Protein AF-0000000084598674 (afdb_homodimer)

Secondary structure (DSSP, 8-state):
-PPEEEE--TTBTTEEGGGEE--SEEEEEEHHHHHHHTTT--HHHHHHHHT--SSGGGEEETT--B-/-PPEEEE--TTBTTEEGGGEE--SEEEEEEHHHHHHHTTT--HHHHHHHHT--SSGGGEEETT--B-

Solvent-accessible surface area (backbone atoms only — not comparable to full-atom values): 7068 Å² total; per-residue (Å²): 121,74,24,43,50,36,34,46,38,68,42,28,61,42,49,41,81,93,38,24,45,59,40,71,58,41,40,36,30,19,43,62,40,55,56,36,66,74,34,92,63,72,67,75,73,42,41,77,71,31,10,59,69,86,52,34,69,44,22,13,36,64,62,58,38,67,106,120,73,24,42,50,36,35,46,39,68,43,29,63,40,49,42,81,91,38,25,45,60,39,70,58,40,40,35,30,20,45,63,41,54,57,36,67,73,34,92,64,72,66,74,75,44,42,77,72,31,11,58,68,85,52,35,70,43,22,14,36,64,62,59,37,65,108

Structure (mmCIF, N/CA/C/O backbone):
data_AF-0000000084598674-model_v1
#
loop_
_entity.id
_entity.type
_entity.pdbx_description
1 polymer 'DUF1540 domain-containing protein'
#
loop_
_atom_site.group_PDB
_atom_site.id
_atom_site.type_symbol
_atom_site.label_atom_id
_atom_site.label_alt_id
_atom_site.label_comp_id
_atom_site.label_asym_id
_atom_site.label_entity_id
_atom_site.label_seq_id
_atom_site.pdbx_PDB_ins_code
_atom_site.Cartn_x
_atom_site.Cartn_y
_atom_site.Cartn_z
_atom_site.occupancy
_atom_site.B_iso_or_equiv
_atom_site.auth_seq_id
_atom_site.auth_comp_id
_atom_site.auth_asym_id
_atom_site.auth_atom_id
_atom_site.pdbx_PDB_model_num
ATOM 1 N N . MET A 1 1 ? -18.062 5.383 3.365 1 71 1 MET A N 1
ATOM 2 C CA . MET A 1 1 ? -18.094 4.301 2.387 1 71 1 MET A CA 1
ATOM 3 C C . MET A 1 1 ? -16.766 3.557 2.363 1 71 1 MET A C 1
ATOM 5 O O . MET A 1 1 ? -15.711 4.145 2.631 1 71 1 MET A O 1
ATOM 9 N N . THR A 1 2 ? -16.781 2.213 2.283 1 86 2 THR A N 1
ATOM 10 C CA . THR A 1 2 ? -15.586 1.371 2.236 1 86 2 THR A CA 1
ATOM 11 C C . THR A 1 2 ? -14.977 1.375 0.838 1 86 2 THR A C 1
ATOM 13 O O . THR A 1 2 ? -15.672 1.104 -0.146 1 86 2 THR A O 1
ATOM 16 N N . PRO A 1 3 ? -13.734 1.663 0.747 1 93.75 3 PRO A N 1
ATOM 17 C CA . PRO A 1 3 ? -13.117 1.732 -0.579 1 93.75 3 PRO A CA 1
ATOM 18 C C . PRO A 1 3 ? -13.055 0.373 -1.272 1 93.75 3 PRO A C 1
ATOM 20 O O . PRO A 1 3 ? -12.906 -0.656 -0.61 1 93.75 3 PRO A O 1
ATOM 23 N N . ILE A 1 4 ? -13.242 0.433 -2.557 1 94.19 4 ILE A N 1
ATOM 24 C CA . ILE A 1 4 ? -12.875 -0.721 -3.367 1 94.19 4 ILE A CA 1
ATOM 25 C C . ILE A 1 4 ? -11.359 -0.858 -3.41 1 94.19 4 ILE A C 1
ATOM 27 O O . ILE A 1 4 ? -10.641 0.135 -3.555 1 94.19 4 ILE A O 1
ATOM 31 N N . VAL A 1 5 ? -10.898 -2.137 -3.227 1 96.25 5 VAL A N 1
ATOM 32 C CA . VAL A 1 5 ? -9.453 -2.346 -3.227 1 96.25 5 VAL A CA 1
ATOM 33 C C . VAL A 1 5 ? -9.055 -3.158 -4.457 1 96.25 5 VAL A C 1
ATOM 35 O O . VAL A 1 5 ? -9.367 -4.344 -4.555 1 96.25 5 VAL A O 1
ATOM 38 N N . MET A 1 6 ? -8.375 -2.445 -5.402 1 95.31 6 MET A N 1
ATOM 39 C CA . MET A 1 6 ? -7.676 -3.115 -6.496 1 95.31 6 MET A CA 1
ATOM 40 C C . MET A 1 6 ? -6.227 -3.41 -6.113 1 95.31 6 MET A C 1
ATOM 42 O O . MET A 1 6 ? -5.598 -2.633 -5.395 1 95.31 6 MET A O 1
ATOM 46 N N . CYS A 1 7 ? -5.695 -4.562 -6.594 1 95.19 7 CYS A N 1
ATOM 47 C CA . CYS A 1 7 ? -4.359 -4.977 -6.18 1 95.19 7 CYS A CA 1
ATOM 48 C C . CYS A 1 7 ? -3.613 -5.641 -7.332 1 95.19 7 CYS A C 1
ATOM 50 O O . CYS A 1 7 ? -4.109 -6.602 -7.926 1 95.19 7 CYS A O 1
ATOM 52 N N . ASN A 1 8 ? -2.371 -5.16 -7.637 1 93.75 8 ASN A N 1
ATOM 53 C CA . ASN A 1 8 ? -1.549 -5.707 -8.711 1 93.75 8 ASN A CA 1
ATOM 54 C C . ASN A 1 8 ? -0.378 -6.516 -8.164 1 93.75 8 ASN A C 1
ATOM 56 O O . ASN A 1 8 ? 0.612 -6.738 -8.859 1 93.75 8 ASN A O 1
ATOM 60 N N . VAL A 1 9 ? -0.555 -6.91 -6.898 1 95.69 9 VAL A N 1
ATOM 61 C CA . VAL A 1 9 ? 0.458 -7.781 -6.316 1 95.69 9 VAL A CA 1
ATOM 62 C C . VAL A 1 9 ? 0.032 -9.242 -6.465 1 95.69 9 VAL A C 1
ATOM 64 O O . VAL A 1 9 ? -0.622 -9.797 -5.578 1 95.69 9 VAL A O 1
ATOM 67 N N . SER A 1 10 ? 0.489 -9.883 -7.438 1 93.31 10 SER A N 1
ATOM 68 C CA . SER A 1 10 ? -0.098 -11.133 -7.918 1 93.31 10 SER A CA 1
ATOM 69 C C . SER A 1 10 ? 0.282 -12.305 -7.023 1 93.31 10 SER A C 1
ATOM 71 O O . SER A 1 10 ? -0.399 -13.336 -7.012 1 93.31 10 SER A O 1
ATOM 73 N N . ASN A 1 11 ? 1.323 -12.188 -6.305 1 95.19 11 ASN A N 1
ATOM 74 C CA . ASN A 1 11 ? 1.711 -13.305 -5.445 1 95.19 11 ASN A CA 1
ATOM 75 C C . ASN A 1 11 ? 1.297 -13.062 -3.996 1 95.19 11 ASN A C 1
ATOM 77 O O . ASN A 1 11 ? 1.874 -13.648 -3.076 1 95.19 11 ASN A O 1
ATOM 81 N N . CYS A 1 12 ? 0.453 -12.242 -3.824 1 96.62 12 CYS A N 1
ATOM 82 C CA . CYS A 1 12 ? -0.157 -12.078 -2.51 1 96.62 12 CYS A CA 1
ATOM 83 C C . CYS A 1 12 ? -1.17 -13.18 -2.232 1 96.62 12 CYS A C 1
ATOM 85 O O . CYS A 1 12 ? -1.949 -13.547 -3.111 1 96.62 12 CYS A O 1
ATOM 87 N N . ARG A 1 13 ? -1.213 -13.625 -1.021 1 97.19 13 ARG A N 1
ATOM 88 C CA . ARG A 1 13 ? -2.133 -14.68 -0.598 1 97.19 13 ARG A CA 1
ATOM 89 C C . ARG A 1 13 ? -3.582 -14.227 -0.751 1 97.19 13 ARG A C 1
ATOM 91 O O . ARG A 1 13 ? -4.469 -15.055 -0.996 1 97.19 13 ARG A O 1
ATOM 98 N N . HIS A 1 14 ? -3.816 -13.008 -0.675 1 97.19 14 HIS A N 1
ATOM 99 C CA . HIS A 1 14 ? -5.172 -12.469 -0.681 1 97.19 14 HIS A CA 1
ATOM 100 C C . HIS A 1 14 ? -5.582 -12.016 -2.08 1 97.19 14 HIS A C 1
ATOM 102 O O . HIS A 1 14 ? -6.629 -11.398 -2.256 1 97.19 14 HIS A O 1
ATOM 108 N N . TRP A 1 15 ? -4.648 -12.227 -3.049 1 95.19 15 TRP A N 1
ATOM 109 C CA . TRP A 1 15 ? -4.941 -11.805 -4.414 1 95.19 15 TRP A CA 1
ATOM 110 C C . TRP A 1 15 ? -6.004 -12.703 -5.043 1 95.19 15 TRP A C 1
ATOM 112 O O . TRP A 1 15 ? -5.91 -13.93 -4.973 1 95.19 15 TRP A O 1
ATOM 122 N N . LYS A 1 16 ? -7.035 -12.031 -5.566 1 92.19 16 LYS A N 1
ATOM 123 C CA . LYS A 1 16 ? -8.141 -12.758 -6.188 1 92.19 16 LYS A CA 1
ATOM 124 C C . LYS A 1 16 ? -8.234 -12.445 -7.676 1 92.19 16 LYS A C 1
ATOM 126 O O . LYS A 1 16 ? -7.473 -11.625 -8.195 1 92.19 16 LYS A O 1
ATOM 131 N N . GLU A 1 17 ? -9.18 -13.055 -8.281 1 85.06 17 GLU A N 1
ATOM 132 C CA . GLU A 1 17 ? -9.406 -12.867 -9.711 1 85.06 17 GLU A CA 1
ATOM 133 C C . GLU A 1 17 ? -9.773 -11.422 -10.023 1 85.06 17 GLU A C 1
ATOM 135 O O . GLU A 1 17 ? -10.32 -10.711 -9.18 1 85.06 17 GLU A O 1
ATOM 140 N N . GLU A 1 18 ? -9.266 -10.883 -11.195 1 83.25 18 GLU A N 1
ATOM 141 C CA . GLU A 1 18 ? -9.547 -9.539 -11.688 1 83.25 18 GLU A CA 1
ATOM 142 C C . GLU A 1 18 ? -8.773 -8.484 -10.906 1 83.25 18 GLU A C 1
ATOM 144 O O . GLU A 1 18 ? -9.242 -7.359 -10.734 1 83.25 18 GLU A O 1
ATOM 149 N N . ASN A 1 19 ? -7.766 -8.812 -10.227 1 89.31 19 ASN A N 1
ATOM 150 C CA . ASN A 1 19 ? -6.895 -7.895 -9.508 1 89.31 19 ASN A CA 1
ATOM 151 C C . ASN A 1 19 ? -7.609 -7.254 -8.32 1 89.31 19 ASN A C 1
ATOM 153 O O . ASN A 1 19 ? -7.492 -6.047 -8.094 1 89.31 19 ASN A O 1
ATOM 157 N N . ARG A 1 20 ? -8.344 -8.094 -7.711 1 93.44 20 ARG A N 1
ATOM 158 C CA . ARG A 1 20 ? -9.023 -7.637 -6.504 1 93.44 20 ARG A CA 1
ATOM 159 C C . ARG A 1 20 ? -8.391 -8.242 -5.254 1 93.44 20 ARG A C 1
ATOM 161 O O . ARG A 1 20 ? -7.805 -9.32 -5.312 1 93.44 20 ARG A O 1
ATOM 168 N N . CYS A 1 21 ? -8.602 -7.504 -4.176 1 96.12 21 CYS A N 1
ATOM 169 C CA . CYS A 1 21 ? -8.125 -8.008 -2.891 1 96.12 21 CYS A CA 1
ATOM 170 C C . CYS A 1 21 ? -9.219 -8.773 -2.164 1 96.12 21 CYS A C 1
ATOM 172 O O . CYS A 1 21 ? -10.336 -8.273 -2.002 1 96.12 21 CYS A O 1
ATOM 174 N N . GLY A 1 22 ? -8.914 -9.969 -1.649 1 95.5 22 GLY A N 1
ATOM 175 C CA . GLY A 1 22 ? -9.875 -10.82 -0.963 1 95.5 22 GLY A CA 1
ATOM 176 C C . GLY A 1 22 ? -9.727 -10.789 0.546 1 95.5 22 GLY A C 1
ATOM 177 O O . GLY A 1 22 ? -10.367 -11.57 1.253 1 95.5 22 GLY A O 1
ATOM 178 N N . ALA A 1 23 ? -8.867 -9.984 1.069 1 96.56 23 ALA A N 1
ATOM 179 C CA . ALA A 1 23 ? -8.703 -9.883 2.518 1 96.56 23 ALA A CA 1
ATOM 180 C C . ALA A 1 23 ? -9.93 -9.25 3.166 1 96.56 23 ALA A C 1
ATOM 182 O O . ALA A 1 23 ? -10.664 -8.508 2.516 1 96.56 23 ALA A O 1
ATOM 183 N N . GLU A 1 24 ? -10.141 -9.531 4.352 1 96.19 24 GLU A N 1
ATOM 184 C CA . GLU A 1 24 ? -11.219 -8.898 5.098 1 96.19 24 GLU A CA 1
ATOM 185 C C . GLU A 1 24 ? -10.875 -7.445 5.43 1 96.19 24 GLU A C 1
ATOM 187 O O . GLU A 1 24 ? -11.758 -6.582 5.422 1 96.19 24 GLU A O 1
ATOM 192 N N . GLU A 1 25 ? -9.594 -7.293 5.727 1 96.06 25 GL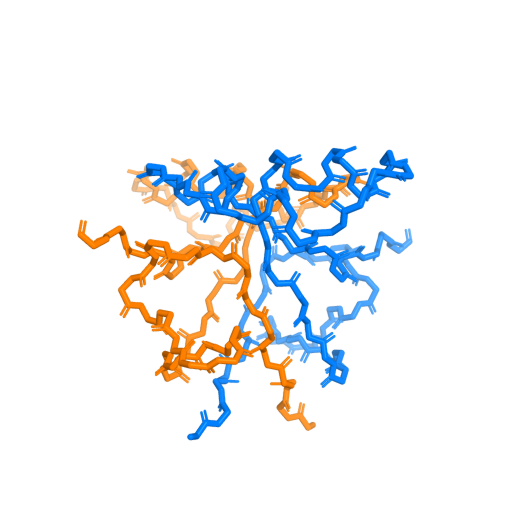U A N 1
ATOM 193 C CA . GLU A 1 25 ? -9.062 -5.988 6.105 1 96.06 25 GLU A CA 1
ATOM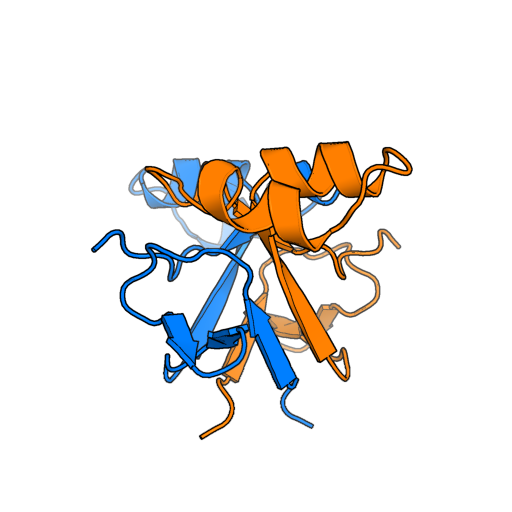 194 C C . GLU A 1 25 ? -7.625 -5.809 5.613 1 96.06 25 GLU A C 1
ATOM 196 O O . GLU A 1 25 ? -6.816 -6.734 5.699 1 96.06 25 GLU A O 1
ATOM 201 N N . ILE A 1 26 ? -7.391 -4.559 5.035 1 96.75 26 ILE A N 1
ATOM 202 C CA . ILE A 1 26 ? -5.984 -4.281 4.746 1 96.75 26 ILE A CA 1
ATOM 203 C C . ILE A 1 26 ? -5.512 -3.104 5.594 1 96.75 26 ILE A C 1
ATOM 205 O O . ILE A 1 26 ? -6.312 -2.256 5.996 1 96.75 26 ILE A O 1
ATOM 209 N N . LEU A 1 27 ? -4.254 -3.084 5.945 1 96.38 27 LEU A N 1
ATOM 210 C CA . LEU A 1 27 ? -3.576 -1.984 6.621 1 96.38 27 LEU A CA 1
ATOM 211 C C . LEU A 1 27 ? -2.488 -1.39 5.73 1 96.38 27 LEU A C 1
ATOM 213 O O . LEU A 1 27 ? -1.511 -2.066 5.402 1 96.38 27 LEU A O 1
ATOM 217 N N . VAL A 1 28 ? -2.736 -0.132 5.316 1 97.19 28 VAL A N 1
ATOM 218 C CA . VAL A 1 28 ? -1.734 0.639 4.59 1 97.19 28 VAL A CA 1
ATOM 219 C C . VAL A 1 28 ? -0.905 1.465 5.574 1 97.19 28 VAL A C 1
ATOM 221 O O . VAL A 1 28 ? -1.455 2.121 6.461 1 97.19 28 VAL A O 1
ATOM 224 N N . GLN A 1 29 ? 0.398 1.464 5.453 1 95.25 29 GLN A N 1
ATOM 225 C CA . GLN A 1 29 ? 1.234 2.281 6.328 1 95.25 29 GLN A CA 1
ATOM 226 C C . GLN A 1 29 ? 2.518 2.707 5.617 1 95.25 29 GLN A C 1
ATOM 228 O O . GLN A 1 29 ? 2.723 2.383 4.449 1 95.25 29 GLN A O 1
ATOM 233 N N . THR A 1 30 ? 3.316 3.475 6.367 1 96.62 30 THR A N 1
ATOM 234 C CA . THR A 1 30 ? 4.582 3.941 5.816 1 96.62 30 THR A CA 1
ATOM 235 C C . THR A 1 30 ? 5.668 2.879 5.973 1 96.62 30 THR A C 1
ATOM 237 O O . THR A 1 30 ? 5.605 2.053 6.887 1 96.62 30 THR A O 1
ATOM 240 N N . ASP A 1 31 ? 6.641 2.924 5.129 1 95 31 ASP A N 1
ATOM 241 C CA . ASP A 1 31 ? 7.758 1.995 5.27 1 95 31 ASP A CA 1
ATOM 242 C C . ASP A 1 31 ? 8.43 2.148 6.633 1 95 31 ASP A C 1
ATOM 244 O O . ASP A 1 31 ? 8.914 1.17 7.207 1 95 31 ASP A O 1
ATOM 248 N N . LYS A 1 32 ? 8.461 3.357 7.09 1 92.06 32 LYS A N 1
ATOM 249 C CA . LYS A 1 32 ? 9.055 3.615 8.398 1 92.06 32 LYS A CA 1
ATOM 250 C C . LYS A 1 32 ? 8.289 2.881 9.5 1 92.06 32 LYS A C 1
ATOM 252 O O . LYS A 1 32 ? 8.898 2.246 10.367 1 92.06 32 LYS A O 1
ATOM 257 N N . LEU A 1 33 ? 7.039 2.953 9.461 1 91 33 LEU A N 1
ATOM 258 C CA . LEU A 1 33 ? 6.207 2.264 10.438 1 91 33 LEU A CA 1
ATOM 259 C C . LEU A 1 33 ? 6.301 0.751 10.266 1 91 33 LEU A C 1
ATOM 261 O O . LEU A 1 33 ? 6.312 0.008 11.242 1 91 33 LEU A O 1
ATOM 265 N N . GLU A 1 34 ? 6.352 0.334 9.07 1 90.94 34 GLU A N 1
ATOM 266 C CA . GLU A 1 34 ? 6.477 -1.091 8.781 1 90.94 34 GLU A CA 1
ATOM 267 C C . GLU A 1 34 ? 7.715 -1.684 9.445 1 90.94 34 GLU A C 1
ATOM 269 O O . GLU A 1 34 ? 7.656 -2.781 10.008 1 90.94 34 GLU A O 1
ATOM 274 N N . SER A 1 35 ? 8.773 -0.879 9.344 1 86.44 35 SER A N 1
ATOM 275 C CA . SER A 1 35 ? 10.031 -1.318 9.938 1 86.44 35 SER A CA 1
ATOM 276 C C . SER A 1 35 ? 9.953 -1.328 11.461 1 86.44 35 SER A C 1
ATOM 278 O O . SER A 1 35 ? 10.539 -2.191 12.109 1 86.44 35 SER A O 1
ATOM 280 N N . THR A 1 36 ? 9.164 -0.41 11.969 1 78.56 36 THR A N 1
ATOM 281 C CA . THR A 1 36 ? 9.023 -0.302 13.414 1 78.56 36 THR A CA 1
ATOM 282 C C . THR A 1 36 ? 8.141 -1.423 13.961 1 78.56 36 THR A C 1
ATOM 284 O O . THR A 1 36 ? 8.406 -1.955 15.039 1 78.56 36 THR A O 1
ATOM 287 N N . PHE A 1 37 ? 7.059 -1.604 13.266 1 69.25 37 PHE A N 1
ATOM 288 C CA . PHE A 1 37 ? 6.195 -2.701 13.688 1 69.25 37 PHE A CA 1
ATOM 289 C C . PHE A 1 37 ? 6.984 -4 13.797 1 69.25 37 PHE A C 1
ATOM 291 O O . PHE A 1 37 ? 6.715 -4.824 14.672 1 69.25 37 PHE A O 1
ATOM 298 N N . SER A 1 38 ? 7.805 -4.012 12.914 1 62.94 38 SER A N 1
ATOM 299 C CA . SER A 1 38 ? 8.68 -5.18 13.023 1 62.94 38 SER A CA 1
ATOM 300 C C . SER A 1 38 ? 9.578 -5.074 14.25 1 62.94 38 SER A C 1
ATOM 302 O O . SER A 1 38 ? 10.047 -6.09 14.773 1 62.94 38 SER A O 1
ATOM 304 N N . MET A 1 39 ? 9.555 -3.707 14.703 1 63 39 MET A N 1
ATOM 305 C CA . MET A 1 39 ? 10.32 -3.479 15.922 1 63 39 MET A CA 1
ATOM 306 C C . MET A 1 39 ? 9.391 -3.248 17.109 1 63 39 MET A C 1
ATOM 308 O O . MET A 1 39 ? 8.258 -2.797 16.938 1 63 39 MET A O 1
ATOM 312 N N . GLU A 1 40 ? 9.273 -3.863 18.203 1 54.84 40 GLU A N 1
ATOM 313 C CA . GLU A 1 40 ? 8.461 -3.773 19.406 1 54.84 40 GLU A CA 1
ATOM 314 C C . GLU A 1 40 ? 8.273 -2.322 19.844 1 54.84 40 GLU A C 1
ATOM 316 O O . GLU A 1 40 ? 7.906 -2.055 21 1 54.84 40 GLU A O 1
ATOM 321 N N . ALA A 1 41 ? 8.328 -1.354 19 1 54.41 41 ALA A N 1
ATOM 322 C CA . ALA A 1 41 ? 8.258 -0.014 19.578 1 54.41 41 ALA A CA 1
ATOM 323 C C . ALA A 1 41 ? 6.812 0.421 19.797 1 54.41 41 ALA A C 1
ATOM 325 O O . ALA A 1 41 ? 5.902 -0.085 19.125 1 54.41 41 ALA A O 1
ATOM 326 N N . SER A 1 42 ? 6.477 1.324 20.859 1 54.19 42 SER A N 1
ATOM 327 C CA . SER A 1 42 ? 5.172 1.85 21.25 1 54.19 42 SER A CA 1
ATOM 328 C C . SER A 1 42 ? 4.484 2.539 20.078 1 54.19 42 SER A C 1
ATOM 330 O O . SER A 1 42 ? 5.066 3.42 19.438 1 54.19 42 SER A O 1
ATOM 332 N N . LYS A 1 43 ? 3.406 2.131 19.5 1 56.25 43 LYS A N 1
ATOM 333 C CA . LYS A 1 43 ? 2.613 2.438 18.312 1 56.25 43 LYS A CA 1
ATOM 334 C C . LYS A 1 43 ? 2.311 3.932 18.234 1 56.25 43 LYS A C 1
ATOM 336 O O . LYS A 1 43 ? 2.428 4.531 17.156 1 56.25 43 LYS A O 1
ATOM 341 N N . GLU A 1 44 ? 1.782 4.59 19.328 1 56.91 44 GLU A N 1
ATOM 342 C CA . GLU A 1 44 ? 1.241 5.945 19.328 1 56.91 44 GLU A CA 1
ATOM 343 C C . GLU A 1 44 ? 2.314 6.965 18.969 1 56.91 44 GLU A C 1
ATOM 345 O O . GLU A 1 44 ? 2.057 7.898 18.203 1 56.91 44 GLU A O 1
ATOM 350 N N . PHE A 1 45 ? 3.393 6.93 19.578 1 56.94 45 PHE A N 1
ATOM 351 C CA . PHE A 1 45 ? 4.469 7.891 19.375 1 56.94 45 PHE A CA 1
ATOM 352 C C . PHE A 1 45 ? 5 7.801 17.953 1 56.94 45 PHE A C 1
ATOM 354 O O . PHE A 1 45 ? 5.289 8.82 17.328 1 56.94 45 PHE A O 1
ATOM 361 N N . VAL A 1 46 ? 4.789 6.695 17.359 1 61.06 46 VAL A N 1
ATOM 362 C CA . VAL A 1 46 ? 5.453 6.375 16.109 1 61.06 46 VAL A CA 1
ATOM 363 C C . VAL A 1 46 ? 4.621 6.898 14.938 1 61.06 46 VAL A C 1
ATOM 365 O O . VAL A 1 46 ? 5.172 7.402 13.953 1 61.06 46 VAL A O 1
ATOM 368 N N . LEU A 1 47 ? 3.402 7.121 15.195 1 65.5 47 LEU A N 1
ATOM 369 C CA . LEU A 1 47 ? 2.539 7.477 14.078 1 65.5 47 LEU A CA 1
ATOM 370 C C . LEU A 1 47 ? 2.727 8.938 13.688 1 65.5 47 LEU A C 1
ATOM 372 O O . LEU A 1 47 ? 2.754 9.273 12.5 1 65.5 47 LEU A O 1
ATOM 376 N N . ASP A 1 48 ? 2.873 9.844 14.625 1 70.12 48 ASP A N 1
ATOM 377 C CA . ASP A 1 48 ? 2.988 11.266 14.32 1 70.12 48 ASP A CA 1
ATOM 378 C C . ASP A 1 48 ? 4.207 11.539 13.445 1 70.12 48 ASP A C 1
ATOM 380 O O . ASP A 1 48 ? 4.113 12.281 12.469 1 70.12 48 ASP A O 1
ATOM 384 N N . GLN A 1 49 ? 5.188 10.867 13.75 1 73.69 49 GLN A N 1
ATOM 385 C CA . GLN A 1 49 ? 6.418 11.172 13.023 1 73.69 49 GLN A CA 1
ATOM 386 C C . GLN A 1 49 ? 6.637 10.188 11.875 1 73.69 49 GLN A C 1
ATOM 388 O O . GLN A 1 49 ? 7.203 10.555 10.836 1 73.69 49 GLN A O 1
ATOM 393 N N . LEU A 1 50 ? 5.926 9.172 12.023 1 85.38 50 LEU A N 1
ATOM 394 C CA . LEU A 1 50 ? 6.301 8.094 11.117 1 85.38 50 LEU A CA 1
ATOM 395 C C . LEU A 1 50 ? 5.199 7.844 10.086 1 85.38 50 LEU A C 1
ATOM 397 O O . LEU A 1 50 ? 5.395 7.09 9.133 1 85.38 50 LEU A O 1
ATOM 401 N N . GLY A 1 51 ? 4.148 8.695 10.188 1 92.06 51 GLY A N 1
ATOM 402 C CA . GLY A 1 51 ? 3.002 8.461 9.328 1 92.06 51 GLY A CA 1
ATOM 403 C C . GLY A 1 51 ? 2.969 9.375 8.117 1 92.06 51 GLY A C 1
ATOM 404 O O . GLY A 1 51 ? 1.985 9.398 7.375 1 92.06 51 GLY A O 1
ATOM 405 N N . LYS A 1 52 ? 4.098 10.18 7.906 1 94.31 52 LYS A N 1
ATOM 406 C CA . LYS A 1 52 ? 4.129 11.117 6.785 1 94.31 52 LYS A CA 1
ATOM 407 C C . LYS A 1 52 ? 5.129 10.664 5.723 1 94.31 52 LYS A C 1
ATOM 409 O O . LYS A 1 52 ? 6.227 10.211 6.047 1 94.31 52 LYS A O 1
ATOM 414 N N . VAL A 1 53 ? 4.637 10.875 4.465 1 96.69 53 VAL A N 1
ATOM 415 C CA . VAL A 1 53 ? 5.5 10.492 3.352 1 96.69 53 VAL A CA 1
ATOM 416 C C . VAL A 1 53 ? 5.367 11.5 2.217 1 96.69 53 VAL A C 1
ATOM 418 O O . VAL A 1 53 ? 4.527 12.406 2.279 1 96.69 53 VAL A O 1
ATOM 421 N N . ARG A 1 54 ? 6.203 11.328 1.16 1 95.88 54 ARG A N 1
ATOM 422 C CA . ARG A 1 54 ? 6.203 12.258 0.04 1 95.88 54 ARG A CA 1
ATOM 423 C C . ARG A 1 54 ? 5.656 11.602 -1.223 1 95.88 54 ARG A C 1
ATOM 425 O O . ARG A 1 54 ? 5.117 12.281 -2.1 1 95.88 54 ARG A O 1
ATOM 432 N N . LYS A 1 55 ? 5.895 10.297 -1.304 1 95.88 55 LYS A N 1
ATOM 433 C CA . LYS A 1 55 ? 5.5 9.594 -2.521 1 95.88 55 LY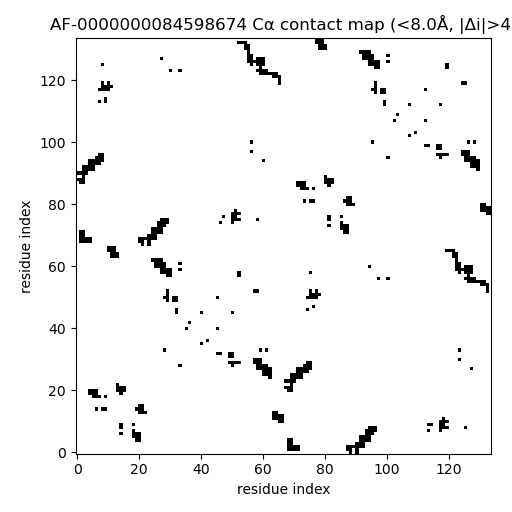S A CA 1
ATOM 434 C C . LYS A 1 55 ? 4.891 8.234 -2.199 1 95.88 55 LYS A C 1
ATOM 436 O O . LYS A 1 55 ? 5.141 7.672 -1.133 1 95.88 55 LYS A O 1
ATOM 441 N N . SER A 1 56 ? 4.227 7.695 -3.098 1 97.19 56 SER A N 1
ATOM 442 C CA . SER A 1 56 ? 3.506 6.438 -2.934 1 97.19 56 SER A CA 1
ATOM 443 C C . SER A 1 56 ? 4.453 5.301 -2.57 1 97.19 56 SER A C 1
ATOM 445 O O . SER A 1 56 ? 4.109 4.426 -1.771 1 97.19 56 SER A O 1
ATOM 447 N N . GLU A 1 57 ? 5.703 5.379 -3.104 1 96.81 57 GLU A N 1
ATOM 448 C CA . GLU A 1 57 ? 6.672 4.301 -2.932 1 96.81 57 GLU A CA 1
ATOM 449 C C . GLU A 1 57 ? 7.156 4.219 -1.487 1 96.81 57 GLU A C 1
ATOM 451 O O . GLU A 1 57 ? 7.816 3.25 -1.102 1 96.81 57 GLU A O 1
ATOM 456 N N . GLU A 1 58 ? 6.727 5.215 -0.736 1 97.06 58 GLU A N 1
ATOM 457 C CA . GLU A 1 58 ? 7.109 5.203 0.673 1 97.06 58 GLU A CA 1
ATOM 458 C C . GLU A 1 58 ? 6.004 4.598 1.536 1 97.06 58 GLU A C 1
ATOM 460 O O . GLU A 1 58 ? 6.121 4.551 2.762 1 97.06 58 GLU A O 1
ATOM 465 N N . THR A 1 59 ? 4.926 4.203 0.926 1 98.06 59 THR A N 1
ATOM 466 C CA . THR A 1 59 ? 3.863 3.457 1.588 1 98.06 59 THR A CA 1
ATOM 467 C C . THR A 1 59 ? 3.971 1.969 1.272 1 98.06 59 THR A C 1
ATOM 469 O O . THR A 1 59 ? 4.684 1.574 0.346 1 98.06 59 THR A O 1
ATOM 472 N N . CYS A 1 60 ? 3.189 1.142 2.02 1 98.19 60 CYS A N 1
ATOM 473 C CA . CYS A 1 60 ? 3.156 -0.289 1.736 1 98.19 60 CYS A CA 1
ATOM 474 C C . CYS A 1 60 ? 1.854 -0.911 2.229 1 98.19 60 CYS A C 1
ATOM 476 O O . CYS A 1 60 ? 1.15 -0.321 3.049 1 98.19 60 CYS A O 1
ATOM 478 N N . CYS A 1 61 ? 1.518 -2.021 1.711 1 98.12 61 CYS A N 1
ATOM 479 C CA . CYS A 1 61 ? 0.442 -2.852 2.242 1 98.12 61 CYS A CA 1
ATOM 480 C C . CYS A 1 61 ? 0.973 -3.834 3.279 1 98.12 61 CYS A C 1
ATOM 482 O O . CYS A 1 61 ? 1.543 -4.867 2.926 1 98.12 61 CYS A O 1
ATOM 484 N N . HIS A 1 62 ? 0.702 -3.57 4.531 1 96.44 62 HIS A N 1
ATOM 485 C CA . HIS A 1 62 ? 1.172 -4.418 5.621 1 96.44 62 HIS A CA 1
ATOM 486 C C . HIS A 1 62 ? 0.534 -5.801 5.559 1 96.44 62 HIS A C 1
ATOM 488 O O . HIS A 1 62 ? 1.157 -6.797 5.938 1 96.44 62 HIS A O 1
ATOM 494 N N . THR A 1 63 ? -0.686 -5.898 5.082 1 97.31 63 THR A N 1
ATOM 495 C CA . THR A 1 63 ? -1.489 -7.117 5.078 1 97.31 63 THR A CA 1
ATOM 496 C C . THR A 1 63 ? -0.963 -8.109 4.043 1 97.31 63 THR A C 1
ATOM 498 O O . THR A 1 63 ? -1.361 -9.273 4.031 1 97.31 63 THR A O 1
ATOM 501 N N . PHE A 1 64 ? -0.02 -7.602 3.152 1 97.94 64 PHE A N 1
ATOM 502 C CA . PHE A 1 64 ? 0.571 -8.461 2.133 1 97.94 64 PHE A CA 1
ATOM 503 C C . PHE A 1 64 ? 1.186 -9.703 2.762 1 97.94 64 PHE A C 1
ATOM 505 O O . PHE A 1 64 ? 1.902 -9.609 3.76 1 97.94 64 PHE A O 1
ATOM 512 N N . GLU A 1 65 ? 0.824 -10.836 2.207 1 97.38 65 GLU A N 1
ATOM 513 C CA . GLU A 1 65 ? 1.424 -12.125 2.537 1 97.38 65 GLU A CA 1
ATOM 514 C C . GLU A 1 65 ? 1.797 -12.898 1.277 1 97.38 65 GLU A C 1
ATOM 516 O O . GLU A 1 65 ? 0.938 -13.188 0.44 1 97.38 65 GLU A O 1
ATOM 521 N N . PRO A 1 66 ? 3.094 -13.141 1.154 1 96.25 66 PRO A N 1
ATOM 522 C CA . PRO A 1 66 ? 3.486 -13.898 -0.038 1 96.25 66 PRO A CA 1
ATOM 523 C C . PRO A 1 66 ? 2.879 -15.297 -0.078 1 96.25 66 PRO A C 1
ATOM 525 O O . PRO A 1 66 ? 2.695 -15.922 0.968 1 96.25 66 PRO A O 1
ATOM 528 N N . LYS A 1 67 ? 2.604 -15.797 -1.265 1 93.12 67 LYS A N 1
ATOM 529 C CA . LYS A 1 67 ? 2.115 -17.156 -1.46 1 93.12 67 LYS A CA 1
ATOM 530 C C . LYS A 1 67 ? 3.24 -18.172 -1.284 1 93.12 67 LYS A C 1
ATOM 532 O O . LYS A 1 67 ? 4.406 -17.875 -1.539 1 93.12 67 LYS A O 1
ATOM 537 N N . MET B 1 1 ? -16.484 -9.859 -0.772 1 70.75 1 MET B N 1
ATOM 538 C CA . MET B 1 1 ? -16.656 -8.789 0.212 1 70.75 1 MET B CA 1
ATOM 539 C C . MET B 1 1 ? -15.562 -7.738 0.054 1 70.75 1 MET B C 1
ATOM 541 O O . MET B 1 1 ? -14.445 -8.047 -0.376 1 70.75 1 MET B O 1
ATOM 545 N N . THR B 1 2 ? -15.898 -6.441 0.149 1 85.94 2 THR B N 1
ATOM 546 C CA . THR B 1 2 ? -14.961 -5.328 0.035 1 85.94 2 THR B CA 1
ATOM 547 C C . THR B 1 2 ? -14.156 -5.164 1.322 1 85.94 2 THR B C 1
ATOM 549 O O . THR B 1 2 ? -14.734 -5.051 2.408 1 85.94 2 THR B O 1
ATOM 552 N N . PRO B 1 3 ? -12.883 -5.152 1.223 1 93.69 3 PRO B N 1
ATOM 553 C CA . PRO B 1 3 ? -12.07 -5.047 2.438 1 93.69 3 PRO B CA 1
ATOM 554 C C . PRO B 1 3 ? -12.234 -3.703 3.143 1 93.69 3 PRO B C 1
ATOM 556 O O . PRO B 1 3 ? -12.438 -2.678 2.484 1 93.69 3 PRO B O 1
ATOM 559 N N . ILE B 1 4 ? -12.195 -3.783 4.438 1 94.25 4 ILE B N 1
ATOM 560 C CA . ILE B 1 4 ? -11.992 -2.559 5.207 1 94.25 4 ILE B CA 1
ATOM 561 C C . ILE B 1 4 ? -10.562 -2.061 5.02 1 94.25 4 ILE B C 1
ATOM 563 O O . ILE B 1 4 ? -9.617 -2.852 5.039 1 94.25 4 ILE B O 1
ATOM 567 N N . VAL B 1 5 ? -10.461 -0.716 4.805 1 96.25 5 VAL B N 1
ATOM 568 C CA . VAL B 1 5 ? -9.125 -0.165 4.594 1 96.25 5 VAL B CA 1
ATOM 569 C C . VAL B 1 5 ? -8.75 0.738 5.766 1 96.25 5 VAL B C 1
ATOM 571 O O . VAL B 1 5 ? -9.328 1.813 5.941 1 96.25 5 VAL B O 1
ATOM 574 N N . MET B 1 6 ? -7.785 0.234 6.578 1 95.44 6 MET B N 1
ATOM 575 C CA . MET B 1 6 ? -7.109 1.07 7.562 1 95.44 6 MET B CA 1
ATOM 576 C C . MET B 1 6 ? -5.848 1.694 6.977 1 95.44 6 MET B C 1
ATOM 578 O O . MET B 1 6 ? -5.164 1.07 6.164 1 95.44 6 MET B O 1
ATOM 582 N N . CYS B 1 7 ? -5.535 2.951 7.379 1 95.25 7 CYS B N 1
ATOM 583 C CA . CYS B 1 7 ? -4.414 3.66 6.777 1 95.25 7 CYS B CA 1
ATOM 584 C C . CYS B 1 7 ? -3.682 4.508 7.812 1 95.25 7 CYS B C 1
ATOM 586 O O . CYS B 1 7 ? -4.293 5.336 8.484 1 95.25 7 CYS B O 1
ATOM 588 N N . ASN B 1 8 ? -2.346 4.352 7.902 1 93.81 8 ASN B N 1
ATOM 589 C CA . ASN B 1 8 ? -1.523 5.098 8.844 1 93.81 8 ASN B CA 1
ATOM 590 C C . ASN B 1 8 ? -0.68 6.156 8.141 1 93.81 8 ASN B C 1
ATOM 592 O O . ASN B 1 8 ? 0.33 6.613 8.68 1 93.81 8 ASN B O 1
ATOM 596 N N . VAL B 1 9 ? -1.131 6.465 6.934 1 95.75 9 VAL B N 1
ATOM 597 C CA . VAL B 1 9 ? -0.458 7.543 6.219 1 95.75 9 VAL B CA 1
ATOM 598 C C . VAL B 1 9 ? -1.193 8.859 6.457 1 95.75 9 VAL B C 1
ATOM 600 O O . VAL B 1 9 ? -2.088 9.227 5.691 1 95.75 9 VAL B O 1
ATOM 603 N N . SER B 1 10 ? -0.751 9.609 7.359 1 93.44 10 SER B N 1
ATOM 604 C CA . SER B 1 10 ? -1.54 10.688 7.945 1 93.44 10 SER B CA 1
ATOM 605 C C . SER B 1 10 ? -1.586 11.906 7.027 1 93.44 10 SER B C 1
ATOM 607 O O . SER B 1 10 ? -2.48 12.742 7.141 1 93.44 10 SER B O 1
ATOM 609 N N . ASN B 1 11 ? -0.68 12.031 6.156 1 95.25 11 ASN B N 1
ATOM 610 C CA . ASN B 1 11 ? -0.699 13.188 5.27 1 95.25 11 ASN B CA 1
ATOM 611 C C . ASN B 1 11 ? -1.26 12.828 3.896 1 95.25 11 ASN B C 1
ATOM 613 O O . ASN B 1 11 ? -0.984 13.523 2.912 1 95.25 11 ASN B O 1
ATOM 617 N N . CYS B 1 12 ? -1.894 11.844 3.838 1 96.69 12 CYS B N 1
ATOM 618 C CA . CYS B 1 12 ? -2.637 11.508 2.627 1 96.69 12 CYS B CA 1
ATOM 619 C C . CYS B 1 12 ? -3.914 12.336 2.525 1 96.69 12 CYS B C 1
ATOM 621 O O . CYS B 1 12 ? -4.617 12.523 3.52 1 96.69 12 CYS B O 1
ATOM 623 N N . ARG B 1 13 ? -4.25 12.742 1.338 1 97.25 13 ARG B N 1
ATOM 624 C CA . ARG B 1 13 ? -5.449 13.539 1.08 1 97.25 13 ARG B CA 1
ATOM 625 C C . ARG B 1 13 ? -6.707 12.758 1.442 1 97.25 13 ARG B C 1
ATOM 627 O O . ARG B 1 13 ? -7.719 13.352 1.833 1 97.25 13 ARG B O 1
ATOM 634 N N . HIS B 1 14 ? -6.641 11.508 1.374 1 97.19 14 HIS B N 1
ATOM 635 C CA . HIS B 1 14 ? -7.812 10.664 1.575 1 97.19 14 HIS B CA 1
ATOM 636 C C . HIS B 1 14 ? -7.887 10.156 3.012 1 97.19 14 HIS B C 1
ATOM 638 O O . HIS B 1 14 ? -8.719 9.305 3.332 1 97.19 14 HIS B O 1
ATOM 644 N N . TRP B 1 15 ? -6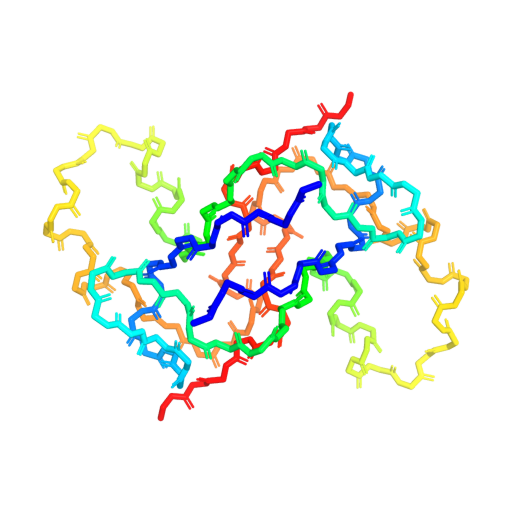.902 10.594 3.84 1 95.38 15 TRP B N 1
ATOM 645 C CA . TRP B 1 15 ? -6.875 10.141 5.227 1 95.38 15 TRP B CA 1
ATOM 646 C C . TRP B 1 15 ? -8.016 10.766 6.023 1 95.38 15 TRP B C 1
ATOM 648 O O . TRP B 1 15 ? -8.234 11.984 5.961 1 95.38 15 TRP B O 1
ATOM 658 N N . LYS B 1 16 ? -8.758 9.875 6.691 1 92.31 16 LYS B N 1
ATOM 659 C CA . LYS B 1 16 ? -9.891 10.328 7.484 1 92.31 16 LYS B CA 1
ATOM 660 C C . LYS B 1 16 ? -9.688 10.023 8.969 1 92.31 16 LYS B C 1
ATOM 662 O O . LYS B 1 16 ? -8.68 9.422 9.344 1 92.31 16 LYS B O 1
ATOM 667 N N . GLU B 1 17 ? -10.648 10.391 9.711 1 85.19 17 GLU B N 1
ATOM 668 C CA . GLU B 1 17 ? -10.609 10.18 11.156 1 85.19 17 GLU B CA 1
ATOM 669 C C . GLU B 1 17 ? -10.562 8.695 11.492 1 85.19 17 GLU B C 1
ATOM 671 O O . GLU B 1 17 ? -11.047 7.863 10.727 1 85.19 17 GLU B O 1
ATOM 676 N N . GLU B 1 18 ? -9.781 8.312 12.57 1 83.56 18 GLU B N 1
ATOM 677 C CA . GLU B 1 18 ? -9.656 6.953 13.078 1 83.56 18 GLU B CA 1
ATOM 678 C C . GLU B 1 18 ? -8.789 6.102 12.156 1 83.56 18 GLU B C 1
ATOM 680 O O . GLU B 1 18 ? -8.992 4.891 12.039 1 83.56 18 GLU B O 1
ATOM 685 N N . ASN B 1 19 ? -8 6.648 11.344 1 89.31 19 ASN B N 1
ATOM 686 C CA . ASN B 1 19 ? -7.055 5.953 10.484 1 89.31 19 ASN B CA 1
ATOM 687 C C . ASN B 1 19 ? -7.77 5.141 9.406 1 89.31 19 ASN B C 1
ATOM 689 O O . ASN B 1 19 ? -7.406 3.994 9.141 1 89.31 19 ASN B O 1
ATOM 693 N N . ARG B 1 20 ? -8.773 5.77 8.945 1 93.56 20 ARG B N 1
ATOM 694 C CA . ARG B 1 20 ? -9.5 5.141 7.844 1 93.56 20 ARG B CA 1
ATOM 695 C C . ARG B 1 20 ? -9.211 5.855 6.527 1 93.56 20 ARG B C 1
ATOM 697 O O . ARG B 1 20 ? -8.883 7.039 6.516 1 93.56 20 ARG B O 1
ATOM 704 N N . CYS B 1 21 ? -9.398 5.082 5.484 1 96.19 21 CYS B N 1
ATOM 705 C CA . CYS B 1 21 ? -9.25 5.656 4.152 1 96.19 21 CYS B CA 1
ATOM 706 C C . CYS B 1 21 ? -10.586 6.137 3.609 1 96.19 21 CYS B C 1
ATOM 708 O O . CYS B 1 21 ? -11.562 5.387 3.607 1 96.19 21 CYS B O 1
ATOM 710 N N . GLY B 1 22 ? -10.656 7.352 3.068 1 95.62 22 GLY B N 1
ATOM 711 C CA . GLY B 1 22 ? -11.883 7.941 2.549 1 95.62 22 GLY B CA 1
ATOM 712 C C . GLY B 1 22 ? -11.961 7.922 1.034 1 95.62 22 GLY B C 1
ATOM 713 O O . GLY B 1 22 ? -12.859 8.516 0.444 1 95.62 22 GLY B O 1
ATOM 714 N N . ALA B 1 23 ? -11.023 7.328 0.372 1 96.62 23 ALA B N 1
ATOM 715 C CA . ALA B 1 23 ? -11.062 7.238 -1.085 1 96.62 23 ALA B CA 1
ATOM 716 C C . ALA B 1 23 ? -12.188 6.316 -1.549 1 96.62 23 ALA B C 1
ATOM 718 O O . ALA B 1 23 ? -12.617 5.434 -0.807 1 96.62 23 ALA B O 1
ATOM 719 N N . GLU B 1 24 ? -12.633 6.516 -2.676 1 96.19 24 GLU B N 1
ATOM 720 C CA . GLU B 1 24 ? -13.633 5.625 -3.262 1 96.19 24 GLU B CA 1
ATOM 721 C C . GLU B 1 24 ? -13.008 4.289 -3.664 1 96.19 24 GLU B C 1
ATOM 723 O O . GLU B 1 24 ? -13.641 3.24 -3.539 1 96.19 24 GLU B O 1
ATOM 728 N N . GLU B 1 25 ? -11.781 4.445 -4.168 1 96.12 25 GLU B N 1
ATO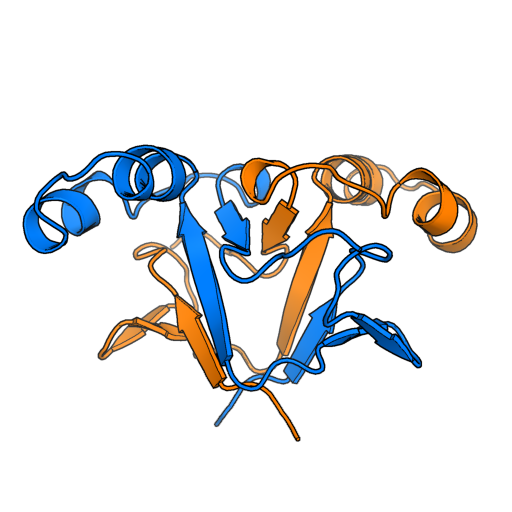M 729 C CA . GLU B 1 25 ? -11.016 3.297 -4.641 1 96.12 25 GLU B CA 1
ATOM 730 C C . GLU B 1 25 ? -9.523 3.479 -4.371 1 96.12 25 GLU B C 1
ATOM 732 O O . GLU B 1 25 ? -8.984 4.566 -4.566 1 96.12 25 GLU B O 1
ATOM 737 N N . ILE B 1 26 ? -8.906 2.338 -3.855 1 96.75 26 ILE B N 1
ATOM 738 C CA . ILE B 1 26 ? -7.453 2.404 -3.789 1 96.75 26 ILE B CA 1
ATOM 739 C C . ILE B 1 26 ? -6.844 1.355 -4.715 1 96.75 26 ILE B C 1
ATOM 741 O O . ILE B 1 26 ? -7.473 0.334 -5.004 1 96.75 26 ILE B O 1
ATOM 745 N N . LEU B 1 27 ? -5.684 1.628 -5.242 1 96.44 27 LEU B N 1
ATOM 746 C CA . LEU B 1 27 ? -4.875 0.709 -6.035 1 96.44 27 LEU B CA 1
ATOM 747 C C . LEU B 1 27 ? -3.553 0.409 -5.332 1 96.44 27 LEU B C 1
ATOM 749 O O . LEU B 1 27 ? -2.73 1.306 -5.141 1 96.44 27 LEU B O 1
ATOM 753 N N . VAL B 1 28 ? -3.426 -0.875 -4.91 1 97.19 28 VAL B N 1
ATOM 754 C CA . VAL B 1 28 ? -2.168 -1.37 -4.359 1 97.19 28 VAL B CA 1
ATOM 755 C C . VAL B 1 28 ? -1.327 -1.996 -5.469 1 97.19 28 VAL B C 1
ATOM 757 O O . VAL B 1 28 ? -1.835 -2.781 -6.273 1 97.19 28 VAL B O 1
ATOM 760 N N . GLN B 1 29 ? -0.062 -1.676 -5.555 1 95.38 29 GLN B N 1
ATOM 761 C CA . GLN B 1 29 ? 0.806 -2.281 -6.559 1 95.38 29 GLN B CA 1
ATOM 762 C C . GLN B 1 29 ? 2.244 -2.375 -6.059 1 95.38 29 GLN B C 1
ATOM 764 O O . GLN B 1 29 ? 2.539 -1.989 -4.926 1 95.38 29 GLN B O 1
ATOM 769 N N . THR B 1 30 ? 3.088 -2.941 -6.934 1 96.69 30 THR B N 1
ATOM 770 C CA . THR B 1 30 ? 4.5 -3.078 -6.586 1 96.69 30 THR B CA 1
ATOM 771 C C . THR B 1 30 ? 5.258 -1.787 -6.879 1 96.69 30 THR B C 1
ATOM 773 O O . THR B 1 30 ? 4.859 -1.012 -7.75 1 96.69 30 THR B O 1
ATOM 776 N N . ASP B 1 31 ? 6.32 -1.582 -6.191 1 95.06 31 ASP B N 1
ATOM 777 C CA . ASP B 1 31 ? 7.148 -0.415 -6.477 1 95.06 31 ASP B CA 1
ATOM 778 C C . ASP B 1 31 ? 7.629 -0.424 -7.926 1 95.06 31 ASP B C 1
ATOM 780 O O . ASP B 1 31 ? 7.77 0.632 -8.547 1 95.06 31 ASP B O 1
ATOM 784 N N . LYS B 1 32 ? 7.887 -1.592 -8.398 1 92.19 32 LYS B N 1
ATOM 785 C CA . LYS B 1 32 ? 8.32 -1.724 -9.789 1 92.19 32 LYS B CA 1
ATOM 786 C C . LYS B 1 32 ? 7.25 -1.214 -10.75 1 92.19 32 LYS B C 1
ATOM 788 O O . LYS B 1 32 ? 7.551 -0.465 -11.68 1 92.19 32 LYS B O 1
ATOM 793 N N . LEU B 1 33 ? 6.07 -1.591 -10.539 1 91.06 33 LEU B N 1
ATOM 794 C CA . LEU B 1 33 ? 4.961 -1.139 -11.375 1 91.06 33 LEU B CA 1
ATOM 795 C C . LEU B 1 33 ? 4.719 0.356 -11.188 1 91.06 33 LEU B C 1
ATOM 797 O O . LEU B 1 33 ? 4.41 1.062 -12.156 1 91.06 33 LEU B O 1
ATOM 801 N N . GLU B 1 34 ? 4.852 0.795 -10.008 1 90.94 34 GLU B N 1
ATOM 802 C CA . GLU B 1 34 ? 4.676 2.215 -9.711 1 90.94 34 GLU B CA 1
ATOM 803 C C . GLU B 1 34 ? 5.621 3.07 -10.547 1 90.94 34 GLU B C 1
ATOM 805 O O . GLU B 1 34 ? 5.227 4.109 -11.078 1 90.94 34 GLU B O 1
ATOM 810 N N . SER B 1 35 ? 6.836 2.545 -10.617 1 86.5 35 SER B N 1
ATOM 811 C CA . SER B 1 35 ? 7.852 3.258 -11.383 1 86.5 35 SER B CA 1
ATOM 812 C C . SER B 1 35 ? 7.555 3.219 -12.875 1 86.5 35 SER B C 1
ATOM 814 O O . SER B 1 35 ? 7.832 4.18 -13.594 1 86.5 35 SER B O 1
ATOM 816 N N . THR B 1 36 ? 6.941 2.131 -13.281 1 78.75 36 THR B N 1
ATOM 817 C CA . THR B 1 36 ? 6.629 1.959 -14.695 1 78.75 36 THR B CA 1
ATOM 818 C C . THR B 1 36 ? 5.438 2.826 -15.094 1 78.75 36 THR B C 1
ATOM 820 O O . THR B 1 36 ? 5.406 3.379 -16.188 1 78.75 36 THR B O 1
ATOM 823 N N . PHE B 1 37 ? 4.441 2.77 -14.25 1 70.06 37 PHE B N 1
ATOM 824 C CA . PHE B 1 37 ? 3.291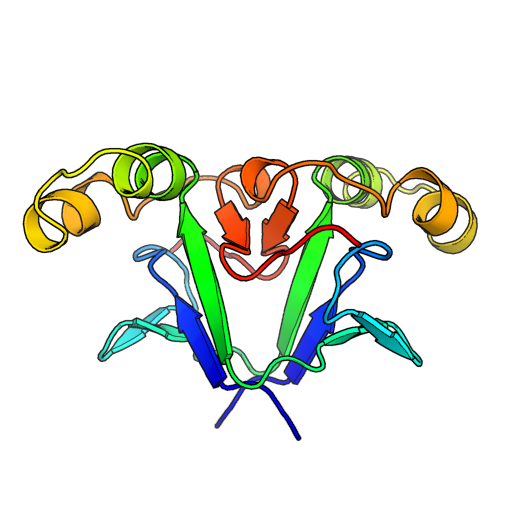 3.619 -14.531 1 70.06 37 PHE B CA 1
ATOM 825 C C . PHE B 1 37 ? 3.725 5.062 -14.758 1 70.06 37 PHE B C 1
ATOM 827 O O . PHE B 1 37 ? 3.143 5.77 -15.578 1 70.06 37 PHE B O 1
ATOM 834 N N . SER B 1 38 ? 4.652 5.285 -14.016 1 62.81 38 SER B N 1
ATOM 835 C CA . SER B 1 38 ? 5.191 6.617 -14.258 1 62.81 38 SER B CA 1
ATOM 836 C C . SER B 1 38 ? 5.898 6.691 -15.602 1 62.81 38 SER B C 1
ATOM 838 O O . SER B 1 38 ? 6.023 7.77 -16.188 1 62.81 38 SER B O 1
ATOM 840 N N . MET B 1 39 ? 6.129 5.359 -16.047 1 63.38 39 MET B N 1
ATOM 841 C CA . MET B 1 39 ? 6.742 5.289 -17.359 1 63.38 39 MET B CA 1
ATOM 842 C C . MET B 1 39 ? 5.734 4.824 -18.406 1 63.38 39 MET B C 1
ATOM 844 O O . MET B 1 39 ? 4.766 4.137 -18.078 1 63.38 39 MET B O 1
ATOM 848 N N . GLU B 1 40 ? 5.301 5.371 -19.453 1 55.28 40 GLU B N 1
ATOM 849 C CA . GLU B 1 40 ? 4.363 5.07 -20.531 1 55.28 40 GLU B CA 1
ATOM 850 C C . GLU B 1 40 ? 4.469 3.613 -20.953 1 55.28 40 GLU B C 1
ATOM 852 O O . GLU B 1 40 ? 3.975 3.24 -22.031 1 55.28 40 GLU B O 1
ATOM 857 N N . ALA B 1 41 ? 4.859 2.678 -20.141 1 54.94 41 ALA B N 1
ATOM 858 C CA . ALA B 1 41 ? 5.02 1.351 -20.734 1 54.94 41 ALA B CA 1
ATOM 859 C C . ALA B 1 41 ? 3.703 0.583 -20.734 1 54.94 41 ALA B C 1
ATOM 861 O O . ALA B 1 41 ? 2.809 0.877 -19.938 1 54.94 41 ALA B O 1
ATOM 862 N N . SER B 1 42 ? 3.416 -0.398 -21.734 1 54.78 42 SER B N 1
ATOM 863 C CA . SER B 1 42 ? 2.223 -1.219 -21.906 1 54.78 42 SER B CA 1
ATOM 864 C C . SER B 1 42 ? 1.911 -2.021 -20.656 1 54.78 42 SER B C 1
ATOM 866 O O . SER B 1 42 ? 2.781 -2.713 -20.125 1 54.78 42 SER B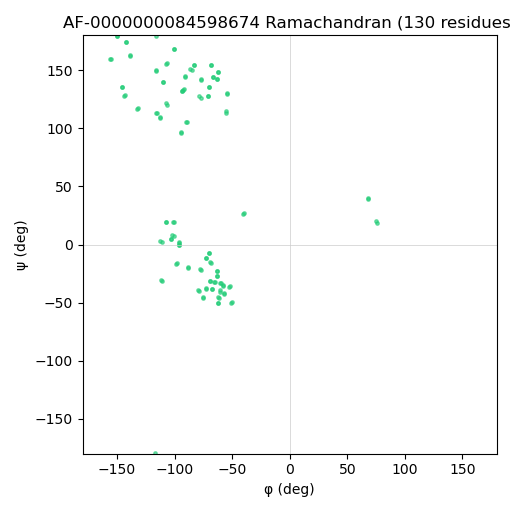 O 1
ATOM 868 N N . LYS B 1 43 ? 0.85 -1.849 -19.922 1 55.91 43 LYS B N 1
ATOM 869 C CA . LYS B 1 43 ? 0.344 -2.318 -18.625 1 55.91 43 LYS B CA 1
ATOM 870 C C . LYS B 1 43 ? 0.43 -3.84 -18.531 1 55.91 43 LYS B C 1
ATOM 872 O O . LYS B 1 43 ? 0.839 -4.375 -17.5 1 55.91 43 LYS B O 1
ATOM 877 N N . GLU B 1 44 ? -0.068 -4.629 -19.547 1 57.19 44 GLU B N 1
ATOM 878 C CA . GLU B 1 44 ? -0.246 -6.074 -19.484 1 57.19 44 GLU B CA 1
ATOM 879 C C . GLU B 1 44 ? 1.09 -6.789 -19.297 1 57.19 44 GLU B C 1
ATOM 881 O O . GLU B 1 44 ? 1.182 -7.75 -18.531 1 57.19 44 GLU B O 1
ATOM 886 N N . PHE B 1 45 ? 2.02 -6.484 -20.062 1 57 45 PHE B N 1
ATOM 887 C CA . PHE B 1 45 ? 3.32 -7.145 -20.031 1 57 45 PHE B CA 1
ATOM 888 C C . PHE B 1 45 ? 4.012 -6.918 -18.688 1 57 45 PHE B C 1
ATOM 890 O O . PHE B 1 45 ? 4.641 -7.828 -18.156 1 57 45 PHE B O 1
ATOM 897 N N . VAL B 1 46 ? 3.615 -5.891 -18.047 1 60.78 46 VAL B N 1
ATOM 898 C CA . VAL B 1 46 ? 4.359 -5.402 -16.891 1 60.78 46 VAL B CA 1
ATOM 899 C C . VAL B 1 46 ? 3.871 -6.105 -15.625 1 60.78 46 VAL B C 1
ATOM 901 O O . VAL B 1 46 ? 4.668 -6.434 -14.742 1 60.78 46 VAL B O 1
ATOM 904 N N . LEU B 1 47 ? 2.717 -6.648 -15.711 1 65.81 47 LEU B N 1
ATOM 905 C CA . LEU B 1 47 ? 2.15 -7.184 -14.477 1 65.81 47 LEU B CA 1
ATOM 906 C C . LEU B 1 47 ? 2.758 -8.547 -14.148 1 65.81 47 LEU B C 1
ATOM 908 O O . LEU B 1 47 ? 3.041 -8.836 -12.984 1 65.81 47 LEU B O 1
ATOM 912 N N . ASP B 1 48 ? 3 -9.406 -15.125 1 70.38 48 ASP B N 1
ATOM 913 C CA . ASP B 1 48 ? 3.504 -10.75 -14.852 1 70.38 48 ASP B CA 1
ATOM 914 C C . ASP B 1 48 ? 4.859 -10.695 -14.148 1 70.38 48 ASP B C 1
ATOM 916 O O . ASP B 1 48 ? 5.078 -11.406 -13.164 1 70.38 48 ASP B O 1
ATOM 920 N N . GLN B 1 49 ? 5.613 -9.836 -14.594 1 73.44 49 GLN B N 1
ATOM 921 C CA . GLN B 1 49 ? 6.961 -9.812 -14.031 1 73.44 49 GLN B CA 1
ATOM 922 C C . GLN B 1 49 ? 7.082 -8.75 -12.945 1 73.44 49 GLN B C 1
ATOM 924 O O . GLN B 1 49 ? 7.852 -8.914 -11.992 1 73.44 49 GLN B O 1
ATOM 929 N N . LEU B 1 50 ? 6.109 -7.938 -13.008 1 85.56 50 LEU B N 1
ATOM 930 C CA . LEU B 1 50 ? 6.316 -6.766 -12.164 1 85.56 50 LEU B CA 1
ATOM 931 C C . LEU B 1 50 ? 5.352 -6.762 -10.992 1 85.56 50 LEU B C 1
ATOM 933 O O . LEU B 1 50 ? 5.5 -5.961 -10.062 1 85.56 50 LEU B O 1
ATOM 937 N N . GLY B 1 51 ? 4.547 -7.848 -10.938 1 92.06 51 GLY B N 1
ATOM 938 C CA . GLY B 1 51 ? 3.518 -7.883 -9.906 1 92.06 51 GLY B CA 1
ATOM 939 C C . GLY B 1 51 ? 3.885 -8.766 -8.727 1 92.06 51 GLY B C 1
ATOM 940 O O . GLY B 1 51 ? 3.061 -9 -7.844 1 92.06 51 GLY B O 1
ATOM 941 N N . LYS B 1 52 ? 5.195 -9.273 -8.711 1 94.38 52 LYS B N 1
ATOM 942 C CA . LYS B 1 52 ? 5.617 -10.156 -7.625 1 94.38 52 LYS B CA 1
ATOM 943 C C . LYS B 1 52 ? 6.625 -9.461 -6.711 1 94.38 52 LYS B C 1
ATOM 945 O O . LYS B 1 52 ? 7.527 -8.773 -7.188 1 94.38 52 LYS B O 1
ATOM 950 N N . VAL B 1 53 ? 6.391 -9.766 -5.395 1 96.69 53 VAL B N 1
ATOM 951 C CA . VAL B 1 53 ? 7.289 -9.172 -4.418 1 96.69 53 VAL B CA 1
ATOM 952 C C . VAL B 1 53 ? 7.57 -10.164 -3.293 1 96.69 53 VAL B C 1
ATOM 954 O O . VAL B 1 53 ? 6.973 -11.242 -3.248 1 96.69 53 VAL B O 1
ATOM 957 N N . ARG B 1 54 ? 8.492 -9.773 -2.369 1 95.88 54 ARG B N 1
ATOM 958 C CA . ARG B 1 54 ? 8.883 -10.664 -1.281 1 95.88 54 ARG B CA 1
ATOM 959 C C . ARG B 1 54 ? 8.398 -10.133 0.063 1 95.88 54 ARG B C 1
ATOM 961 O O . ARG B 1 54 ? 8.172 -10.906 0.997 1 95.88 54 ARG B O 1
ATOM 968 N N . LYS B 1 55 ? 8.328 -8.805 0.134 1 95.88 55 LYS B N 1
ATOM 969 C CA . LYS B 1 55 ? 7.969 -8.203 1.412 1 95.88 55 LYS B CA 1
ATOM 970 C C . LYS B 1 55 ? 7.008 -7.031 1.214 1 95.88 55 LYS B C 1
ATOM 972 O O . LYS B 1 55 ? 6.961 -6.438 0.135 1 95.88 55 LYS B O 1
ATOM 977 N N . SER B 1 56 ? 6.371 -6.656 2.205 1 97.12 56 SER B N 1
ATOM 978 C CA . SER B 1 56 ? 5.355 -5.605 2.176 1 97.12 56 SER B CA 1
ATOM 979 C C . SER B 1 56 ? 5.945 -4.285 1.697 1 97.12 56 SER B C 1
ATOM 981 O O . SER B 1 56 ? 5.289 -3.531 0.975 1 97.12 56 SER B O 1
ATOM 983 N N . GLU B 1 57 ? 7.238 -4.055 2.037 1 96.81 57 GLU B N 1
ATOM 984 C CA . GLU B 1 57 ? 7.887 -2.779 1.747 1 96.81 57 GLU B CA 1
ATOM 985 C C . GLU B 1 57 ? 8.117 -2.607 0.249 1 96.81 57 GLU B C 1
ATOM 987 O O . GLU B 1 57 ? 8.477 -1.518 -0.208 1 96.81 57 GLU B O 1
ATOM 992 N N . GLU B 1 58 ? 7.82 -3.693 -0.452 1 97.06 58 GLU B N 1
ATOM 993 C CA . GLU B 1 58 ? 7.969 -3.611 -1.901 1 97.06 58 GLU B CA 1
ATOM 994 C C . GLU B 1 58 ? 6.637 -3.297 -2.576 1 97.06 58 GLU B C 1
ATOM 996 O O . GLU B 1 58 ? 6.555 -3.238 -3.805 1 97.06 58 GLU B O 1
ATOM 1001 N N . THR B 1 59 ? 5.609 -3.164 -1.81 1 98.06 59 THR B N 1
ATOM 1002 C CA . THR B 1 59 ? 4.309 -2.705 -2.289 1 98.06 59 THR B CA 1
ATOM 1003 C C . THR B 1 59 ? 4.105 -1.229 -1.966 1 98.06 59 THR B C 1
ATOM 1005 O O . THR B 1 59 ? 4.828 -0.66 -1.146 1 98.06 59 THR B O 1
ATOM 1008 N N . CYS B 1 60 ? 3.059 -0.616 -2.572 1 98.19 60 CYS B N 1
ATOM 1009 C CA . CYS B 1 60 ? 2.725 0.769 -2.26 1 98.19 60 CYS B CA 1
ATOM 1010 C C . CYS B 1 60 ? 1.255 1.054 -2.545 1 98.19 60 CYS B C 1
ATOM 1012 O O . CYS B 1 60 ? 0.598 0.296 -3.26 1 98.19 60 CYS B O 1
ATOM 1014 N N . CYS B 1 61 ? 0.736 2.055 -1.96 1 98.12 61 CYS B N 1
ATOM 1015 C CA . CYS B 1 61 ? -0.574 2.592 -2.311 1 98.12 61 CYS B CA 1
ATOM 1016 C C . CYS B 1 61 ? -0.456 3.652 -3.398 1 98.12 61 CYS B C 1
ATOM 1018 O O . CYS B 1 61 ? -0.115 4.801 -3.115 1 98.12 61 CYS B O 1
ATOM 1020 N N . HIS B 1 62 ? -0.83 3.318 -4.609 1 96.5 62 HIS B N 1
ATOM 1021 C CA . HIS B 1 62 ? -0.747 4.23 -5.742 1 96.5 62 HIS B CA 1
ATOM 1022 C C . HIS B 1 62 ? -1.68 5.422 -5.562 1 96.5 62 HIS B C 1
ATOM 1024 O O . HIS B 1 62 ? -1.375 6.531 -6.012 1 96.5 62 HIS B O 1
ATOM 1030 N N . THR B 1 63 ? -2.803 5.234 -4.91 1 97.31 63 THR B N 1
ATOM 1031 C CA . THR B 1 63 ? -3.863 6.223 -4.766 1 97.31 63 THR B CA 1
ATOM 1032 C C . THR B 1 63 ? -3.443 7.332 -3.801 1 97.31 63 THR B C 1
ATOM 1034 O O . THR B 1 63 ? -4.102 8.367 -3.717 1 97.31 63 THR B O 1
ATOM 1037 N N . PHE B 1 64 ? -2.289 7.082 -3.072 1 97.94 64 PHE B N 1
ATOM 1038 C CA . PHE B 1 64 ? -1.774 8.078 -2.139 1 97.94 64 PHE 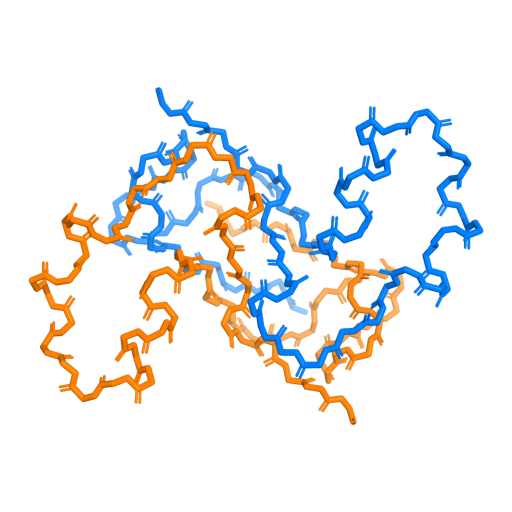B CA 1
ATOM 1039 C C . PHE B 1 64 ? -1.578 9.422 -2.834 1 97.94 64 PHE B C 1
ATOM 1041 O O . PHE B 1 64 ? -1.022 9.477 -3.934 1 97.94 64 PHE B O 1
ATOM 1048 N N . GLU B 1 65 ? -2.107 10.445 -2.207 1 97.44 65 GLU B N 1
ATOM 1049 C CA . GLU B 1 65 ? -1.895 11.836 -2.605 1 97.44 65 GLU B CA 1
ATOM 1050 C C . GLU B 1 65 ? -1.53 12.703 -1.404 1 97.44 65 GLU B C 1
ATOM 1052 O O . GLU B 1 65 ? -2.301 12.805 -0.447 1 97.44 65 GLU B O 1
ATOM 1057 N N . PRO B 1 66 ? -0.32 13.242 -1.476 1 96.25 66 PRO B N 1
ATOM 1058 C CA . PRO B 1 66 ? 0.059 14.086 -0.344 1 96.25 66 PRO B CA 1
ATOM 1059 C C . PRO B 1 66 ? -0.85 15.305 -0.19 1 96.25 66 PRO B C 1
ATOM 1061 O O . PRO B 1 66 ? -1.34 15.844 -1.186 1 96.25 66 PRO B O 1
ATOM 1064 N N . LYS B 1 67 ? -1.05 15.75 1.037 1 93.25 67 LYS B N 1
ATOM 1065 C CA . LYS B 1 67 ? -1.808 16.953 1.326 1 93.25 67 LYS B CA 1
ATOM 1066 C C . LYS B 1 67 ? -0.992 18.203 1.003 1 93.25 67 LYS B C 1
ATOM 1068 O O . LYS B 1 67 ? 0.239 18.188 1.076 1 93.25 67 LYS B O 1
#

Foldseek 3Di:
DDDFDFAPPCQFPQQDPPRGGNDPDKDKAFPQVLVCVVPPDDNVVCCVVRRDDDDPVRMDTSNGDGD/DDDFDFAPPCQFPQADPPRGGNDPDKDKAFPQVLVCVVPPDDNVVCCVVRRDDDDPVRMDTSNGDGD

Nearest PDB structures (foldseek):
  5ijg-assembly1_A-2  TM=2.323E-01  e=8.899E+00  Brucella melitensis bv. 1 str. 16M

pLDDT: mean 87.49, std 13.82, range [54.19, 98.19]

Sequence (134 aa):
MTPIVMCNVSNCRHWKEENRCGAEEILVQTDKLESTFSMEASKEFVLDQLGKVRKSEETCCHTFEPKMTPIVMCNVSNCRHWKEENRCGAEEILVQTDKLESTFSMEASKEFVLDQLGKVRKSEETCCHTFEPK

InterPro domains:
  IPR011437 Domain of unknown function DUF1540 [PF07561] (5-64)

Radius of gyration: 13.94 Å; Cα contacts (8 Å, |Δi|>4): 300; chains: 2; bounding box: 28×34×43 Å

Organism: NCBI:txid1246626